Protein AF-A0A7C3AET8-F1 (afdb_monomer)

Radius of gyration: 15.87 Å; Cα contacts (8 Å, |Δi|>4): 123; chains: 1; bounding box: 42×22×46 Å

Foldseek 3Di:
DLQQQQVVLCVPPVDSDLQSQLVRVLVVQLVVCVVPPPDVVVSVVVNVLSNCLVVVPDDDPVSLVVQLVVVLVVCCVPPVPPDLVVQLVCLVPRRDDPVSSVVSCCVRVVDD

Structure (mmCIF, N/CA/C/O backbone):
data_AF-A0A7C3AET8-F1
#
_entry.id   AF-A0A7C3AET8-F1
#
loop_
_atom_site.group_PDB
_atom_site.id
_atom_site.type_symbol
_atom_site.label_atom_id
_atom_site.label_alt_id
_atom_site.label_comp_id
_atom_site.label_asym_id
_atom_site.label_entity_id
_atom_site.label_seq_id
_atom_site.pdbx_PDB_ins_code
_atom_site.Cartn_x
_atom_site.Cartn_y
_atom_site.Cartn_z
_atom_site.occupancy
_atom_site.B_iso_or_equiv
_atom_site.auth_seq_id
_atom_site.auth_comp_id
_atom_site.auth_asym_id
_atom_site.auth_atom_id
_atom_site.pdbx_PDB_model_num
ATOM 1 N N . MET A 1 1 ? -4.170 -6.587 4.308 1.00 87.25 1 MET A N 1
ATOM 2 C CA . MET A 1 1 ? -5.405 -5.896 4.750 1.00 87.25 1 MET A CA 1
ATOM 3 C C . MET A 1 1 ? -5.552 -4.525 4.099 1.00 87.25 1 MET A C 1
ATOM 5 O O . MET A 1 1 ? -6.580 -3.912 4.325 1.00 87.25 1 MET A O 1
ATOM 9 N N . HIS A 1 2 ? -4.577 -4.027 3.328 1.00 94.25 2 HIS A N 1
ATOM 10 C CA . HIS A 1 2 ? -4.637 -2.673 2.764 1.00 94.25 2 HIS A CA 1
ATOM 11 C C . HIS A 1 2 ? -5.882 -2.443 1.905 1.00 94.25 2 HIS A C 1
ATOM 13 O O . HIS A 1 2 ? -6.610 -1.499 2.175 1.00 94.25 2 HIS A O 1
ATOM 19 N N . ASP A 1 3 ? -6.249 -3.411 1.066 1.00 97.25 3 ASP A N 1
ATOM 20 C CA . ASP A 1 3 ? -7.458 -3.334 0.233 1.00 97.25 3 ASP A CA 1
ATOM 21 C C . ASP A 1 3 ? -8.771 -3.744 0.936 1.00 97.25 3 ASP A C 1
ATOM 23 O O . ASP A 1 3 ? -9.809 -3.928 0.297 1.00 97.25 3 ASP A O 1
ATOM 27 N N . ILE A 1 4 ? -8.787 -3.926 2.264 1.00 98.00 4 ILE A N 1
ATOM 28 C CA . ILE A 1 4 ? -9.986 -4.426 2.975 1.00 98.00 4 ILE A CA 1
ATOM 29 C C . ILE A 1 4 ? -11.207 -3.498 2.825 1.00 98.00 4 ILE A C 1
ATOM 31 O O . ILE A 1 4 ? -12.347 -3.929 3.005 1.00 98.00 4 ILE A O 1
ATOM 35 N N . GLY A 1 5 ? -10.971 -2.233 2.464 1.00 98.12 5 GLY A N 1
ATOM 36 C CA . GLY A 1 5 ? -12.004 -1.241 2.192 1.00 98.12 5 GLY A CA 1
ATOM 37 C C . GLY A 1 5 ? -12.799 -1.474 0.902 1.00 98.12 5 GLY A C 1
ATOM 38 O O . GLY A 1 5 ? -13.906 -0.945 0.814 1.00 98.12 5 GLY A O 1
ATOM 39 N N . ILE A 1 6 ? -12.313 -2.277 -0.062 1.00 98.25 6 ILE A N 1
ATOM 40 C CA . ILE A 1 6 ? -12.970 -2.491 -1.373 1.00 98.25 6 ILE A CA 1
ATOM 41 C C . ILE A 1 6 ? -14.450 -2.841 -1.215 1.00 98.25 6 ILE A C 1
ATOM 43 O O . ILE A 1 6 ? -15.311 -2.174 -1.782 1.00 98.25 6 ILE A O 1
ATOM 47 N N . VAL A 1 7 ? -14.761 -3.836 -0.383 1.00 98.25 7 VAL A N 1
ATOM 48 C CA . VAL A 1 7 ? -16.131 -4.356 -0.250 1.00 98.25 7 VAL A CA 1
ATOM 49 C C . VAL A 1 7 ? -17.095 -3.290 0.278 1.00 98.25 7 VAL A C 1
ATOM 51 O O . VAL A 1 7 ? -18.239 -3.200 -0.169 1.00 98.25 7 VAL A O 1
ATOM 54 N N . GLN A 1 8 ? -16.661 -2.470 1.241 1.00 98.44 8 GLN A N 1
ATOM 55 C CA . GLN A 1 8 ? -17.512 -1.395 1.762 1.00 98.44 8 GLN A CA 1
ATOM 56 C C . GLN A 1 8 ? -17.582 -0.210 0.800 1.00 98.44 8 GLN A C 1
ATOM 58 O O . GLN A 1 8 ? -18.654 0.384 0.678 1.00 98.44 8 GLN A O 1
ATOM 63 N N . ALA A 1 9 ? -16.493 0.094 0.090 1.00 98.56 9 ALA A N 1
ATOM 64 C CA . ALA A 1 9 ? -16.475 1.126 -0.934 1.00 98.56 9 ALA A CA 1
ATOM 65 C C . ALA A 1 9 ? -17.480 0.806 -2.057 1.00 98.56 9 ALA A C 1
ATOM 67 O O . ALA A 1 9 ? -18.354 1.619 -2.367 1.00 98.56 9 ALA A O 1
ATOM 68 N N . GLU A 1 10 ? -17.454 -0.422 -2.579 1.00 98.44 10 GLU A N 1
ATOM 69 C CA . GLU A 1 10 ? -18.404 -0.898 -3.587 1.00 98.44 10 GLU A CA 1
ATOM 70 C C . GLU A 1 10 ? -19.844 -0.862 -3.070 1.00 98.44 10 GLU A C 1
ATOM 72 O O . GLU A 1 10 ? -20.738 -0.353 -3.743 1.00 98.44 10 GLU A O 1
ATOM 77 N N . ARG A 1 11 ? -20.079 -1.341 -1.844 1.00 98.44 11 ARG A N 1
ATOM 78 C CA . ARG A 1 11 ? -21.418 -1.368 -1.245 1.00 98.44 11 ARG A CA 1
ATOM 79 C C . ARG A 1 11 ? -22.014 0.027 -1.043 1.00 98.44 11 ARG A C 1
ATOM 81 O O . ARG A 1 11 ? -23.215 0.200 -1.240 1.00 98.44 11 ARG A O 1
ATOM 88 N N . LYS A 1 12 ? -21.220 0.991 -0.569 1.00 98.31 12 LYS A N 1
ATOM 89 C CA . LYS A 1 12 ? -21.702 2.334 -0.201 1.00 98.31 12 LYS A CA 1
ATOM 90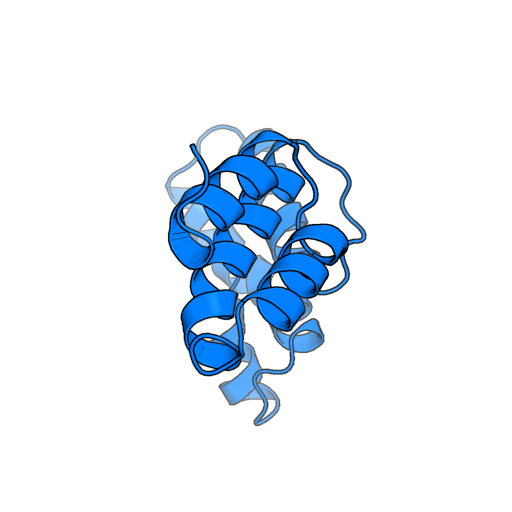 C C . LYS A 1 12 ? -21.738 3.297 -1.381 1.00 98.31 12 LYS A C 1
ATOM 92 O O . LYS A 1 12 ? -22.630 4.138 -1.437 1.00 98.31 12 LYS A O 1
ATOM 97 N N . TYR A 1 13 ? -20.780 3.180 -2.297 1.00 98.06 13 TYR A N 1
ATOM 98 C CA . TYR A 1 13 ? -20.550 4.164 -3.355 1.00 98.06 13 TYR A CA 1
ATOM 99 C C . TYR A 1 13 ? -20.663 3.581 -4.768 1.00 98.06 13 TYR A C 1
ATOM 101 O O . TYR A 1 13 ? -20.585 4.335 -5.735 1.00 98.06 13 TYR A O 1
ATOM 109 N N . GLY A 1 14 ? -20.823 2.261 -4.917 1.00 98.00 14 GLY A N 1
ATOM 110 C CA . GLY A 1 14 ? -20.831 1.598 -6.225 1.00 98.00 14 GLY A CA 1
ATOM 111 C C . GLY A 1 14 ? -19.479 1.651 -6.942 1.00 98.00 14 GLY A C 1
ATOM 112 O O . GLY A 1 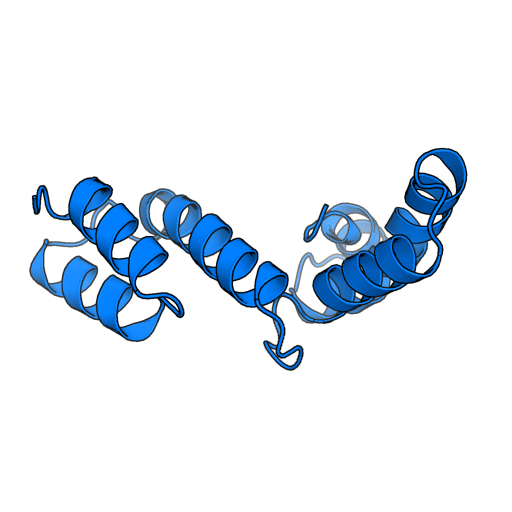14 ? -19.437 1.563 -8.165 1.00 98.00 14 GLY A O 1
ATOM 113 N N . SER A 1 15 ? -18.382 1.858 -6.206 1.00 97.62 15 SER A N 1
ATOM 114 C CA . SER A 1 15 ? -17.040 2.048 -6.759 1.00 97.62 15 SER A CA 1
ATOM 115 C C . SER A 1 15 ? -15.970 1.511 -5.814 1.00 97.62 15 SER A C 1
ATOM 117 O O . SER A 1 15 ? -16.058 1.708 -4.605 1.00 97.62 15 SER A O 1
ATOM 119 N N . ALA A 1 16 ? -14.928 0.903 -6.379 1.00 96.62 16 ALA A N 1
ATOM 120 C CA . ALA A 1 16 ? -13.730 0.466 -5.667 1.00 96.62 16 ALA A CA 1
ATOM 121 C C . ALA A 1 16 ? -12.574 1.483 -5.778 1.00 96.62 16 ALA A C 1
ATOM 123 O O . ALA A 1 16 ? -11.411 1.108 -5.696 1.00 96.62 16 ALA A O 1
ATOM 124 N N . ALA A 1 17 ? -12.849 2.770 -6.021 1.00 97.50 17 ALA A N 1
ATOM 125 C CA . ALA A 1 17 ? -11.792 3.776 -6.161 1.00 97.50 17 ALA A CA 1
ATOM 126 C C . ALA A 1 17 ? -10.906 3.864 -4.902 1.00 97.50 17 ALA A C 1
ATOM 128 O O . ALA A 1 17 ? -11.422 3.872 -3.786 1.00 97.50 17 ALA A O 1
ATOM 129 N N . GLY A 1 18 ? -9.586 4.001 -5.080 1.00 96.62 18 GLY A N 1
ATOM 130 C CA . GLY A 1 18 ? -8.606 3.925 -3.986 1.00 96.62 18 GLY A CA 1
ATOM 131 C C . GLY A 1 18 ? -8.900 4.838 -2.791 1.00 96.62 18 GLY A C 1
ATOM 132 O O . GLY A 1 18 ? -8.937 4.372 -1.659 1.00 96.62 18 GLY A O 1
ATOM 133 N N . HIS A 1 19 ? -9.244 6.108 -3.031 1.00 97.88 19 HIS A N 1
ATOM 134 C CA . HIS A 1 19 ? -9.602 7.046 -1.953 1.00 97.88 19 HIS A CA 1
ATOM 135 C C . HIS A 1 19 ? -10.833 6.609 -1.132 1.00 97.88 19 HIS A C 1
ATOM 137 O O . HIS A 1 19 ? -10.960 6.978 0.030 1.00 97.88 19 HIS A O 1
ATOM 143 N N . LEU A 1 20 ? -11.751 5.823 -1.709 1.00 98.50 20 LEU A N 1
ATOM 144 C CA . LEU A 1 20 ? -12.886 5.253 -0.977 1.00 98.50 20 LEU A CA 1
ATOM 145 C C . LEU A 1 20 ? -12.449 4.047 -0.148 1.00 98.50 20 LEU A C 1
ATOM 147 O O . LEU A 1 20 ? -12.906 3.885 0.980 1.00 98.50 20 LEU A O 1
ATOM 151 N N . GLN A 1 21 ? -11.544 3.222 -0.680 1.00 98.12 21 GLN A N 1
ATOM 152 C CA . GLN A 1 21 ? -10.956 2.117 0.076 1.00 98.12 21 GLN A CA 1
ATOM 153 C C . GLN A 1 21 ? -10.185 2.630 1.299 1.00 98.12 21 GLN A C 1
ATOM 155 O O . GLN A 1 21 ? -10.295 2.048 2.370 1.00 98.12 21 GLN A O 1
ATOM 160 N N . GLU A 1 22 ? -9.454 3.736 1.157 1.00 98.12 22 GLU A N 1
ATOM 161 C CA . GLU A 1 22 ? -8.718 4.394 2.244 1.00 98.12 22 GLU A CA 1
ATOM 162 C C . GLU A 1 22 ? -9.637 4.915 3.355 1.00 98.12 22 GLU A C 1
ATOM 164 O O . GLU A 1 22 ? -9.309 4.807 4.535 1.00 98.12 22 GLU A O 1
ATOM 169 N N . VAL A 1 23 ? -10.812 5.436 2.993 1.00 98.25 23 VAL A N 1
ATOM 170 C CA . VAL A 1 23 ? -11.829 5.886 3.956 1.00 98.25 23 VAL A CA 1
ATOM 171 C C . VAL A 1 23 ? -12.495 4.700 4.657 1.00 98.25 23 VAL A C 1
ATOM 173 O O . VAL A 1 23 ? -12.741 4.737 5.862 1.00 98.25 23 VAL A O 1
ATOM 176 N N . GLU A 1 24 ? -12.795 3.637 3.913 1.00 98.56 24 GLU A N 1
ATOM 177 C CA . GLU A 1 24 ? -13.587 2.505 4.401 1.00 98.56 24 GLU A CA 1
ATOM 178 C C . GLU A 1 24 ? -12.757 1.378 5.033 1.00 98.56 24 GLU A C 1
ATOM 180 O O . GLU A 1 24 ? -13.278 0.577 5.811 1.00 98.56 24 GLU A O 1
ATOM 185 N N . GLY A 1 25 ? -11.460 1.316 4.741 1.00 98.44 25 GLY A N 1
ATOM 186 C CA . GLY A 1 25 ? -10.540 0.297 5.232 1.00 98.44 25 GLY A CA 1
ATOM 187 C C . GLY A 1 25 ? -10.354 0.328 6.751 1.00 98.44 25 GLY A C 1
ATOM 188 O O . GLY A 1 25 ? -10.606 -0.696 7.395 1.00 98.44 25 GLY A O 1
ATOM 189 N N . PRO A 1 26 ? -9.963 1.464 7.364 1.00 98.50 26 PRO A N 1
ATOM 190 C CA . PRO A 1 26 ? -9.721 1.535 8.804 1.00 98.50 26 PRO A CA 1
ATOM 191 C C . PRO A 1 26 ? -10.943 1.162 9.666 1.00 98.50 26 PRO A C 1
ATOM 193 O O . PRO A 1 26 ? -10.771 0.366 10.593 1.00 98.50 26 PRO A O 1
ATOM 196 N N . PRO A 1 27 ? -12.182 1.611 9.360 1.00 98.31 27 PRO A N 1
ATOM 197 C CA . PRO A 1 27 ? -13.379 1.171 10.084 1.00 98.31 27 PRO A CA 1
ATOM 198 C C . PRO A 1 27 ? -13.625 -0.345 10.058 1.00 98.31 27 PRO A C 1
ATOM 200 O O . PRO A 1 27 ? -14.186 -0.888 11.010 1.00 98.31 27 PRO A O 1
ATOM 203 N N . VAL A 1 28 ? -13.219 -1.039 8.988 1.00 98.25 28 VAL A N 1
ATOM 204 C CA . VAL A 1 28 ? -13.344 -2.503 8.878 1.00 98.25 28 VAL A CA 1
ATOM 205 C C . VAL A 1 28 ? -12.178 -3.210 9.571 1.00 98.25 28 VAL A C 1
ATOM 207 O O . VAL A 1 28 ? -12.382 -4.210 10.262 1.00 98.25 28 VAL A O 1
ATOM 210 N N . ALA A 1 29 ? -10.958 -2.698 9.408 1.00 98.25 29 ALA A N 1
ATOM 211 C CA . ALA A 1 29 ? -9.747 -3.301 9.950 1.00 98.25 29 ALA A CA 1
ATOM 212 C C . ALA A 1 29 ? -9.633 -3.160 11.473 1.00 98.25 29 ALA A C 1
ATOM 214 O O . ALA A 1 29 ? -9.249 -4.124 12.134 1.00 98.25 29 ALA A O 1
ATOM 215 N N . GLY A 1 30 ? -9.988 -2.000 12.034 1.00 98.19 30 GLY A N 1
ATOM 216 C CA . GLY A 1 30 ? -9.815 -1.680 13.457 1.00 98.19 30 GLY A CA 1
ATOM 217 C C . GLY A 1 30 ? -10.401 -2.741 14.392 1.00 98.19 30 GLY A C 1
ATOM 218 O O . GLY A 1 30 ? -9.647 -3.364 15.136 1.00 98.19 30 GLY A O 1
ATOM 219 N N . PRO A 1 31 ? -11.700 -3.080 14.279 1.00 97.88 31 PRO A N 1
ATOM 220 C CA . PRO A 1 31 ? -12.320 -4.097 15.129 1.00 97.88 31 PRO A CA 1
ATOM 221 C C . PRO A 1 31 ? -11.731 -5.508 14.984 1.00 97.88 31 PRO A C 1
ATOM 223 O O . PRO A 1 31 ? -11.935 -6.348 15.862 1.00 97.88 31 PRO A O 1
ATOM 226 N N . ILE A 1 32 ? -11.069 -5.816 13.863 1.00 98.00 32 ILE A N 1
ATOM 227 C CA . ILE A 1 32 ? -10.369 -7.091 13.655 1.00 98.00 32 ILE A CA 1
ATOM 228 C C . ILE A 1 32 ? -9.016 -7.041 14.367 1.00 98.00 32 ILE A C 1
ATOM 230 O O . ILE A 1 32 ? -8.675 -7.964 15.105 1.00 98.00 32 ILE A O 1
ATOM 234 N N . LEU A 1 33 ? -8.266 -5.955 14.175 1.00 97.62 33 LEU A N 1
ATOM 235 C CA . LEU A 1 33 ? -6.958 -5.753 14.787 1.00 97.62 33 LEU A CA 1
ATOM 236 C C . LEU A 1 33 ? -7.058 -5.711 16.316 1.00 97.62 33 LEU A C 1
ATOM 238 O O . LEU A 1 33 ? -6.322 -6.443 16.970 1.00 97.62 33 LEU A O 1
ATOM 242 N N . ASP A 1 34 ? -8.036 -4.997 16.877 1.00 96.75 34 ASP A N 1
ATOM 243 C CA . ASP A 1 34 ? -8.254 -4.893 18.330 1.00 96.75 34 ASP A CA 1
ATOM 244 C C . ASP A 1 34 ? -8.500 -6.251 19.012 1.00 96.75 34 ASP A C 1
ATOM 246 O O . ASP A 1 34 ? -8.217 -6.431 20.196 1.00 96.75 34 ASP A O 1
ATOM 250 N N . LYS A 1 35 ? -9.024 -7.240 18.276 1.00 97.19 35 LYS A N 1
ATOM 251 C CA . LYS A 1 35 ? -9.271 -8.592 18.804 1.00 97.19 35 LYS A CA 1
ATOM 252 C C . LYS A 1 35 ? -8.019 -9.461 18.850 1.00 97.19 35 LYS A C 1
ATOM 254 O O . LYS A 1 35 ? -7.981 -10.425 19.616 1.00 97.19 35 LYS A O 1
ATOM 259 N N . HIS A 1 36 ? -7.031 -9.179 18.004 1.00 96.94 36 HIS A N 1
ATOM 260 C CA . HIS A 1 36 ? -5.922 -10.096 17.732 1.00 96.94 36 HIS A CA 1
ATOM 261 C C . HIS A 1 36 ? -4.542 -9.506 18.032 1.00 96.94 36 HIS A C 1
ATOM 263 O O . HIS A 1 36 ? -3.609 -10.256 18.321 1.00 96.94 36 HIS A O 1
ATOM 269 N N . VAL A 1 37 ? -4.403 -8.183 18.007 1.00 96.50 37 VAL A N 1
ATOM 270 C CA . VAL A 1 37 ? -3.150 -7.467 18.235 1.00 96.50 37 VAL A CA 1
ATOM 271 C C . VAL A 1 37 ? -3.220 -6.787 19.595 1.00 96.50 37 VAL A C 1
ATOM 273 O O . VAL A 1 37 ? -4.102 -5.982 19.861 1.00 96.50 37 VAL A O 1
ATOM 276 N N . LYS A 1 38 ? -2.283 -7.132 20.483 1.00 95.75 38 LYS A N 1
ATOM 277 C CA . LYS A 1 38 ? -2.261 -6.605 21.858 1.00 95.75 38 LYS A CA 1
ATOM 278 C C . LYS A 1 38 ? -1.618 -5.228 21.977 1.00 95.75 38 LYS A C 1
ATOM 280 O O . LYS A 1 38 ? -1.839 -4.560 22.979 1.00 95.75 38 LYS A O 1
ATOM 285 N N . ASP A 1 39 ? -0.776 -4.860 21.017 1.00 97.94 39 ASP A N 1
ATOM 286 C CA . ASP A 1 39 ? -0.041 -3.598 21.010 1.00 97.94 39 ASP A CA 1
ATOM 287 C C . ASP A 1 39 ? -0.848 -2.523 20.264 1.00 97.94 39 ASP A C 1
ATOM 289 O O . ASP A 1 39 ? -0.968 -2.607 19.038 1.00 97.94 39 ASP A O 1
ATOM 293 N N . PRO A 1 40 ? -1.378 -1.502 20.963 1.00 96.81 40 PRO A N 1
ATOM 294 C CA . PRO A 1 40 ? -2.170 -0.450 20.332 1.00 96.81 40 PRO A CA 1
ATOM 295 C C . PRO A 1 40 ? -1.373 0.382 19.323 1.00 96.81 40 PRO A C 1
ATOM 297 O O . PRO A 1 40 ? -1.943 0.884 18.358 1.00 96.81 40 PRO A O 1
ATOM 300 N N . SER A 1 41 ? -0.057 0.522 19.518 1.00 97.62 41 SER A N 1
ATOM 301 C CA . SER A 1 41 ? 0.791 1.281 18.594 1.00 97.62 41 SER A CA 1
ATOM 302 C C . SER A 1 41 ? 0.933 0.557 17.256 1.00 97.62 41 SER A C 1
ATOM 304 O O . SER A 1 41 ? 0.823 1.181 16.203 1.00 97.62 41 SER A O 1
ATOM 306 N N . ALA A 1 42 ? 1.055 -0.773 17.290 1.00 97.69 42 ALA A N 1
ATOM 307 C CA . ALA A 1 42 ? 1.053 -1.604 16.094 1.00 97.69 42 ALA A CA 1
ATOM 308 C C . ALA A 1 42 ? -0.305 -1.573 15.377 1.00 97.69 42 ALA A C 1
ATOM 310 O O . ALA A 1 42 ? -0.339 -1.516 14.149 1.00 97.69 42 ALA A O 1
ATOM 311 N N . VAL A 1 43 ? -1.421 -1.572 16.120 1.00 98.12 43 VAL A N 1
ATOM 312 C CA . VAL A 1 43 ? -2.762 -1.407 15.531 1.00 98.12 43 VAL A CA 1
ATOM 313 C C . VAL A 1 43 ? -2.854 -0.081 14.787 1.00 98.12 43 VAL A C 1
ATOM 315 O O . VAL A 1 43 ? -3.199 -0.077 13.606 1.00 98.12 43 VAL A O 1
ATOM 318 N N . GLN A 1 44 ? -2.499 1.026 15.443 1.00 98.19 44 GLN A N 1
ATOM 319 C CA . GLN A 1 44 ? -2.569 2.347 14.824 1.00 98.19 44 GLN A CA 1
ATOM 320 C C . GLN A 1 44 ? -1.669 2.439 13.587 1.00 98.19 44 GLN A C 1
ATOM 322 O O . GLN A 1 44 ? -2.125 2.906 12.549 1.00 98.19 44 GLN A O 1
ATOM 327 N N . HIS A 1 45 ? -0.446 1.905 13.656 1.00 97.94 45 HIS A N 1
ATOM 328 C CA . HIS A 1 45 ? 0.480 1.858 12.518 1.00 97.94 45 HIS A CA 1
ATOM 329 C C . HIS A 1 45 ? -0.125 1.148 11.303 1.00 97.94 45 HIS A C 1
ATOM 331 O O . HIS A 1 45 ? -0.042 1.629 10.175 1.00 97.94 45 HIS A O 1
ATOM 337 N N . VAL A 1 46 ? -0.785 0.007 11.523 1.00 98.06 46 VAL A N 1
ATOM 338 C CA . VAL A 1 46 ? -1.459 -0.731 10.447 1.00 98.06 46 VAL A CA 1
ATOM 339 C C . VAL A 1 46 ? -2.657 0.048 9.905 1.00 98.06 46 VAL A C 1
ATOM 341 O O . VAL A 1 46 ? -2.856 0.073 8.691 1.00 98.06 46 VAL A O 1
ATOM 344 N N . LEU A 1 47 ? -3.447 0.694 10.765 1.00 98.25 47 LEU A N 1
ATOM 345 C CA . LEU A 1 47 ? -4.576 1.519 10.330 1.00 98.25 47 LEU A CA 1
ATOM 346 C C . LEU A 1 47 ? -4.120 2.719 9.494 1.00 98.25 47 LEU A C 1
ATOM 348 O O . LEU A 1 47 ? -4.743 2.998 8.472 1.00 98.25 47 LEU A O 1
ATOM 352 N N . ASP A 1 48 ? -3.016 3.366 9.867 1.00 98.12 48 ASP A N 1
ATOM 353 C CA . ASP A 1 48 ? -2.434 4.468 9.097 1.00 98.12 48 ASP A CA 1
ATOM 354 C C . ASP A 1 48 ? -1.946 3.987 7.727 1.00 98.12 48 ASP A C 1
ATOM 356 O O . ASP A 1 48 ? -2.212 4.634 6.717 1.00 98.12 48 ASP A O 1
ATOM 360 N N . ILE A 1 49 ? -1.310 2.815 7.649 1.00 98.31 49 ILE A N 1
ATOM 361 C CA . ILE A 1 49 ? -0.936 2.209 6.364 1.00 98.31 49 ILE A CA 1
ATOM 362 C C . ILE A 1 49 ? -2.177 1.970 5.488 1.00 98.31 49 ILE A C 1
ATOM 364 O O . ILE A 1 49 ? -2.176 2.325 4.309 1.00 98.31 49 ILE A O 1
ATOM 368 N N . ILE A 1 50 ? -3.250 1.406 6.052 1.00 98.19 50 ILE A N 1
ATOM 369 C CA . ILE A 1 50 ? -4.506 1.149 5.327 1.00 98.19 50 ILE A CA 1
ATOM 370 C C . ILE A 1 50 ? -5.157 2.465 4.866 1.00 98.19 50 ILE A C 1
ATOM 372 O O . ILE A 1 50 ? -5.665 2.530 3.753 1.00 98.19 50 ILE A O 1
ATOM 376 N N . ALA A 1 51 ? -5.116 3.528 5.667 1.00 97.88 51 ALA A N 1
ATOM 377 C CA . ALA A 1 51 ? -5.727 4.815 5.330 1.00 97.88 51 ALA A CA 1
ATOM 378 C C . ALA A 1 51 ? -4.984 5.608 4.233 1.00 97.88 51 ALA A C 1
ATOM 380 O O . ALA A 1 51 ? -5.513 6.606 3.746 1.00 97.88 51 ALA A O 1
ATOM 381 N N . HIS A 1 52 ? -3.766 5.206 3.855 1.00 97.25 52 HIS A N 1
ATOM 382 C CA . HIS A 1 52 ? -2.905 6.008 2.973 1.00 97.25 52 HIS A CA 1
ATOM 383 C C . HIS A 1 52 ? -2.245 5.223 1.827 1.00 97.25 52 HIS A C 1
ATOM 385 O O . HIS A 1 52 ? -1.362 5.751 1.146 1.00 97.25 52 HIS A O 1
ATOM 391 N N . HIS A 1 53 ? -2.617 3.958 1.609 1.00 95.75 53 HIS A N 1
ATOM 392 C CA . HIS A 1 53 ? -1.935 3.081 0.647 1.00 95.75 53 HIS A CA 1
ATOM 393 C C . HIS A 1 53 ? -2.056 3.502 -0.828 1.00 95.75 53 HIS A C 1
ATOM 395 O O . HIS A 1 53 ? -1.144 3.200 -1.597 1.00 95.75 53 HIS A O 1
ATOM 401 N N . HIS A 1 54 ? -3.089 4.254 -1.220 1.00 94.44 54 HIS A N 1
ATOM 402 C CA . HIS A 1 54 ? -3.235 4.816 -2.572 1.00 94.44 54 HIS A CA 1
ATOM 403 C C . HIS A 1 54 ? -2.663 6.235 -2.686 1.00 94.44 54 HIS A C 1
ATOM 405 O O . HIS A 1 54 ? -2.018 6.561 -3.683 1.00 94.44 54 HIS A O 1
ATOM 411 N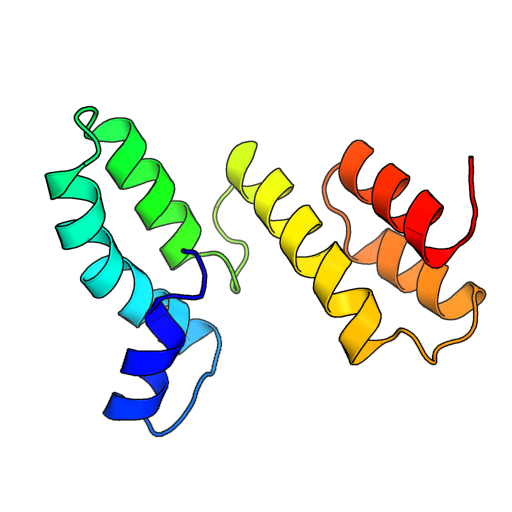 N . ASN A 1 55 ? -2.883 7.092 -1.686 1.00 92.06 55 ASN A N 1
ATOM 412 C CA . ASN A 1 55 ? -2.455 8.492 -1.703 1.00 92.06 55 ASN A CA 1
ATOM 413 C C . ASN A 1 55 ? -0.955 8.669 -1.422 1.00 92.06 55 ASN A C 1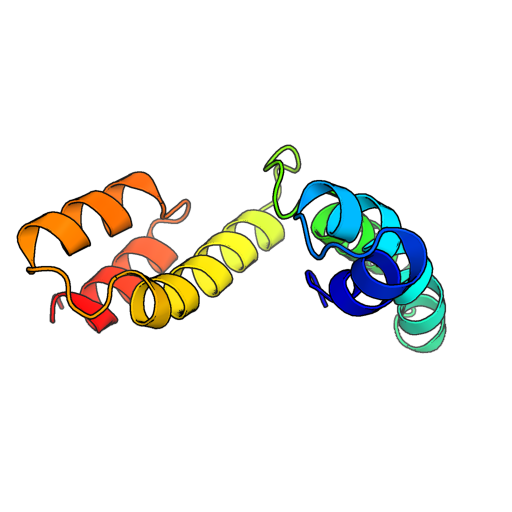
ATOM 415 O O . ASN A 1 55 ? -0.362 9.659 -1.853 1.00 92.06 55 ASN A O 1
ATOM 419 N N . GLY A 1 56 ? -0.314 7.694 -0.771 1.00 88.88 56 GLY A N 1
ATOM 420 C CA . GLY A 1 56 ? 1.129 7.706 -0.560 1.00 88.88 56 GLY A CA 1
ATOM 421 C C . GLY A 1 56 ? 1.610 8.688 0.510 1.00 88.88 56 GLY A C 1
ATOM 422 O O . GLY A 1 56 ? 2.809 8.948 0.557 1.00 88.88 56 GLY A O 1
ATOM 423 N N . CYS A 1 57 ? 0.723 9.249 1.337 1.00 90.94 57 CYS A N 1
ATOM 424 C CA . CYS A 1 57 ? 1.062 10.305 2.299 1.00 90.94 57 CYS A CA 1
ATOM 425 C C . CYS A 1 57 ? 1.641 9.799 3.632 1.00 90.94 57 CYS A C 1
ATOM 427 O O . CYS A 1 57 ? 1.953 10.616 4.497 1.00 90.94 57 CYS A O 1
ATOM 429 N N . TYR A 1 58 ? 1.793 8.486 3.811 1.00 94.19 58 TYR A N 1
ATOM 430 C CA . TYR A 1 58 ? 2.388 7.901 5.011 1.00 94.19 58 TYR A CA 1
ATOM 431 C C . TYR A 1 58 ? 3.847 7.515 4.758 1.00 94.19 58 TYR A C 1
ATOM 433 O O . TYR A 1 58 ? 4.132 6.770 3.830 1.00 94.19 58 TYR A O 1
ATOM 441 N N . ASP A 1 59 ? 4.777 8.018 5.566 1.00 95.12 59 ASP A N 1
ATOM 442 C CA . ASP A 1 59 ? 6.209 7.732 5.414 1.00 95.12 59 ASP A CA 1
ATOM 443 C C . ASP A 1 59 ? 6.675 6.796 6.531 1.00 95.12 59 ASP A C 1
ATOM 445 O O . ASP A 1 59 ? 6.968 7.212 7.653 1.00 95.12 59 ASP A O 1
ATOM 449 N N . SER A 1 60 ? 6.695 5.498 6.229 1.00 97.19 60 SER A N 1
ATOM 450 C CA . SER A 1 60 ? 7.260 4.483 7.111 1.00 97.19 60 SER A CA 1
ATOM 451 C C . SER A 1 60 ? 7.937 3.373 6.317 1.00 97.19 60 SER A C 1
ATOM 453 O O . SER A 1 60 ? 7.642 3.126 5.144 1.00 97.19 60 SER A O 1
ATOM 455 N N . LYS A 1 61 ? 8.854 2.657 6.972 1.00 97.50 61 LYS A N 1
ATOM 456 C CA . LYS A 1 61 ? 9.555 1.531 6.352 1.00 97.50 61 LYS A CA 1
ATOM 457 C C . LYS A 1 61 ? 8.572 0.442 5.918 1.00 97.50 61 LYS A C 1
ATOM 459 O O . LYS A 1 61 ? 8.673 -0.062 4.803 1.00 97.50 61 LYS A O 1
ATOM 464 N N . GLU A 1 62 ? 7.633 0.081 6.787 1.00 97.62 62 GLU A N 1
ATOM 465 C CA . GLU A 1 62 ? 6.630 -0.952 6.525 1.00 97.62 62 GLU A CA 1
ATOM 466 C C . GLU A 1 62 ? 5.702 -0.539 5.382 1.00 97.62 62 GLU A C 1
ATOM 468 O O . GLU A 1 62 ? 5.361 -1.372 4.544 1.00 97.62 62 GLU A O 1
ATOM 473 N N . PHE A 1 63 ? 5.355 0.748 5.300 1.00 97.56 63 PHE A N 1
ATOM 474 C CA . PHE A 1 63 ? 4.567 1.292 4.200 1.00 97.56 63 PHE A CA 1
ATOM 475 C C . PHE A 1 63 ? 5.286 1.180 2.857 1.00 97.56 63 PHE A C 1
ATOM 477 O O . PHE A 1 63 ? 4.708 0.695 1.887 1.00 97.56 63 PHE A O 1
ATOM 484 N N . HIS A 1 64 ? 6.560 1.570 2.795 1.00 97.19 64 HIS A N 1
ATOM 485 C CA . HIS A 1 64 ? 7.352 1.454 1.570 1.00 97.19 64 HIS A CA 1
ATOM 486 C C . HIS A 1 64 ? 7.510 0.000 1.118 1.00 97.19 64 HIS A C 1
ATOM 488 O O . HIS A 1 64 ? 7.381 -0.289 -0.069 1.00 97.19 64 HIS A O 1
ATOM 494 N N . ILE A 1 65 ? 7.72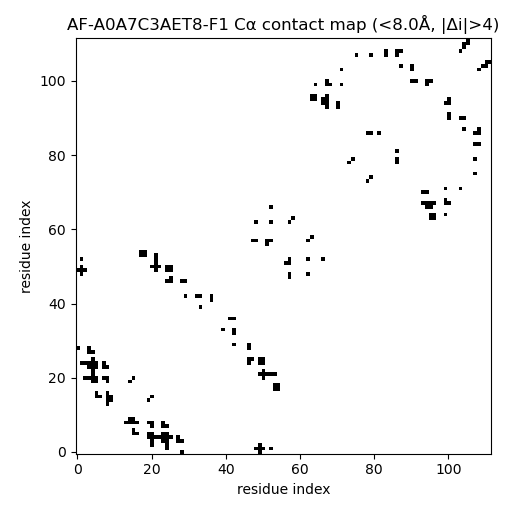3 -0.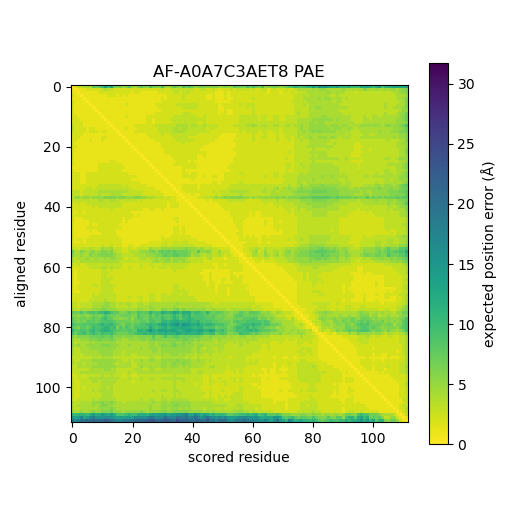921 2.063 1.00 97.69 65 ILE A N 1
ATOM 495 C CA . ILE A 1 65 ? 7.783 -2.358 1.768 1.00 97.69 65 ILE A CA 1
ATOM 496 C C . ILE A 1 65 ? 6.441 -2.856 1.222 1.00 97.69 65 ILE A C 1
ATOM 498 O O . ILE A 1 65 ? 6.422 -3.580 0.228 1.00 97.69 65 ILE A O 1
ATOM 502 N N . LEU A 1 66 ? 5.325 -2.471 1.847 1.00 97.12 66 LEU A N 1
ATOM 503 C CA . LEU A 1 66 ? 3.996 -2.868 1.390 1.00 97.12 66 LEU A CA 1
ATOM 504 C C . LEU A 1 66 ? 3.710 -2.345 -0.023 1.00 97.12 66 LEU A C 1
ATOM 506 O O . LEU A 1 66 ? 3.236 -3.109 -0.858 1.00 97.12 66 LEU A O 1
ATOM 510 N N . ARG A 1 67 ? 4.031 -1.076 -0.304 1.00 95.94 67 ARG A N 1
ATOM 511 C CA . ARG A 1 67 ? 3.841 -0.473 -1.632 1.00 95.94 67 ARG A CA 1
ATOM 512 C C . ARG A 1 67 ? 4.628 -1.190 -2.717 1.00 95.94 67 ARG A C 1
ATOM 514 O O . ARG A 1 67 ? 4.087 -1.438 -3.790 1.00 95.94 67 ARG A O 1
ATOM 521 N N . ASP A 1 68 ? 5.880 -1.541 -2.437 1.00 96.81 68 ASP A N 1
ATOM 522 C CA . ASP A 1 68 ? 6.683 -2.320 -3.378 1.00 96.81 68 ASP A CA 1
ATOM 523 C C . ASP A 1 68 ? 6.074 -3.704 -3.608 1.00 96.81 68 ASP A C 1
ATOM 525 O O . ASP A 1 68 ? 5.964 -4.138 -4.751 1.00 96.81 68 ASP A O 1
ATOM 529 N N . ALA A 1 69 ? 5.643 -4.389 -2.545 1.00 96.06 69 ALA A N 1
ATOM 530 C CA . ALA A 1 69 ? 5.042 -5.717 -2.652 1.00 96.06 69 ALA A CA 1
ATOM 531 C C . ALA A 1 69 ? 3.743 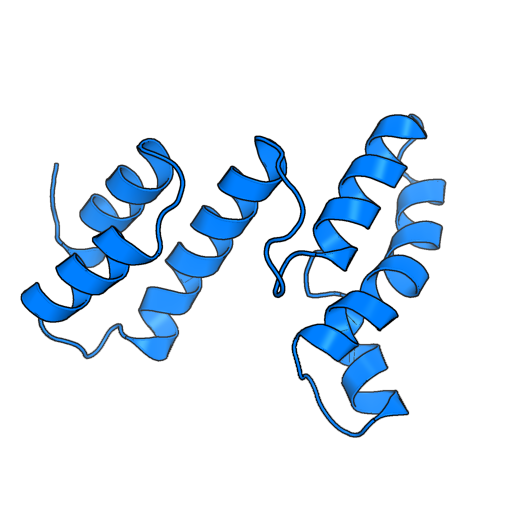-5.712 -3.479 1.00 96.06 69 ALA A C 1
ATOM 533 O O . ALA A 1 69 ? 3.567 -6.582 -4.333 1.00 96.06 69 ALA A O 1
ATOM 534 N N . ASP A 1 70 ? 2.874 -4.726 -3.253 1.00 95.38 70 ASP A N 1
ATOM 535 C CA . ASP A 1 70 ? 1.625 -4.534 -3.996 1.00 95.38 70 ASP A CA 1
ATOM 536 C C . ASP A 1 70 ? 1.895 -4.232 -5.479 1.00 95.38 70 ASP A C 1
ATOM 538 O O . ASP A 1 70 ? 1.419 -4.921 -6.381 1.00 95.38 70 ASP A O 1
ATOM 542 N N . MET A 1 71 ? 2.787 -3.279 -5.752 1.00 94.81 71 MET A N 1
ATOM 543 C CA . MET A 1 71 ? 3.165 -2.935 -7.119 1.00 94.81 71 MET A CA 1
ATOM 544 C C . MET A 1 71 ? 3.830 -4.109 -7.853 1.00 94.81 71 MET A C 1
ATOM 546 O O . MET A 1 71 ? 3.576 -4.312 -9.040 1.00 94.81 71 MET A O 1
ATOM 550 N N . ILE A 1 72 ? 4.659 -4.914 -7.178 1.00 95.00 72 ILE A N 1
ATOM 551 C CA . ILE A 1 72 ? 5.285 -6.091 -7.793 1.00 95.00 72 ILE A CA 1
ATOM 552 C C . ILE A 1 72 ? 4.223 -7.038 -8.342 1.00 95.00 72 ILE A C 1
ATOM 554 O O . ILE A 1 72 ? 4.403 -7.515 -9.459 1.00 95.00 72 ILE A O 1
ATOM 558 N N . VAL A 1 73 ? 3.139 -7.329 -7.620 1.00 93.12 73 VAL A N 1
ATOM 559 C CA . VAL A 1 73 ? 2.094 -8.229 -8.140 1.00 93.12 73 VAL A CA 1
ATOM 560 C C . VAL A 1 73 ? 1.260 -7.555 -9.233 1.00 93.12 73 VAL A C 1
ATOM 562 O O . VAL A 1 73 ? 1.033 -8.173 -10.274 1.00 93.12 73 VAL A O 1
ATOM 565 N N . ASN A 1 74 ? 0.947 -6.266 -9.079 1.00 92.00 74 ASN A N 1
ATOM 566 C CA . ASN A 1 74 ? 0.124 -5.513 -10.032 1.00 92.00 74 ASN A CA 1
ATOM 567 C C . ASN A 1 74 ? 0.823 -5.293 -11.385 1.00 92.00 74 ASN A C 1
ATOM 569 O O . ASN A 1 74 ? 0.178 -5.323 -12.432 1.00 92.00 74 ASN A O 1
ATOM 573 N N . ILE A 1 75 ? 2.159 -5.176 -11.410 1.00 90.56 75 ILE A N 1
ATOM 574 C CA . ILE A 1 75 ? 2.932 -5.100 -12.664 1.00 90.56 75 ILE A CA 1
ATOM 575 C C . ILE A 1 75 ? 2.672 -6.320 -13.561 1.00 90.56 75 ILE A C 1
ATOM 577 O O . ILE A 1 75 ? 2.591 -6.161 -14.781 1.00 90.56 75 ILE A O 1
ATOM 581 N N . ALA A 1 76 ? 2.543 -7.528 -12.999 1.00 79.19 76 ALA A N 1
ATOM 582 C CA . ALA A 1 76 ? 2.271 -8.719 -13.807 1.00 79.19 76 ALA A CA 1
ATOM 583 C C . ALA A 1 76 ? 0.898 -8.644 -14.480 1.00 79.19 76 ALA A C 1
ATOM 585 O O . ALA A 1 76 ? 0.780 -8.978 -15.660 1.00 79.19 76 ALA A O 1
ATOM 586 N N . GLU A 1 77 ? -0.114 -8.209 -13.733 1.00 82.25 77 GLU A N 1
ATOM 587 C CA . GLU A 1 77 ? -1.505 -8.183 -14.183 1.00 82.25 77 GLU A CA 1
ATOM 588 C C . GLU A 1 77 ? -1.750 -7.062 -15.195 1.00 82.25 77 GLU A C 1
ATOM 590 O O . GLU A 1 77 ? -2.327 -7.296 -16.256 1.00 82.25 77 GLU A O 1
ATOM 595 N N . GLU A 1 78 ? -1.252 -5.859 -14.912 1.00 85.31 78 GLU A N 1
ATOM 596 C CA . GLU A 1 78 ? -1.516 -4.680 -15.738 1.00 85.31 78 GLU A CA 1
ATOM 597 C C . GLU A 1 78 ? -0.538 -4.534 -16.906 1.00 85.31 78 GLU A C 1
ATOM 599 O O . GLU A 1 78 ? -0.878 -3.983 -17.954 1.00 85.31 78 GLU A O 1
ATOM 604 N N . MET A 1 79 ? 0.706 -4.987 -16.726 1.00 84.56 79 MET A N 1
ATOM 605 C CA . MET A 1 79 ? 1.818 -4.632 -17.609 1.00 84.56 79 MET A CA 1
ATOM 606 C C . MET A 1 79 ? 2.626 -5.838 -18.086 1.00 84.56 79 MET A C 1
ATO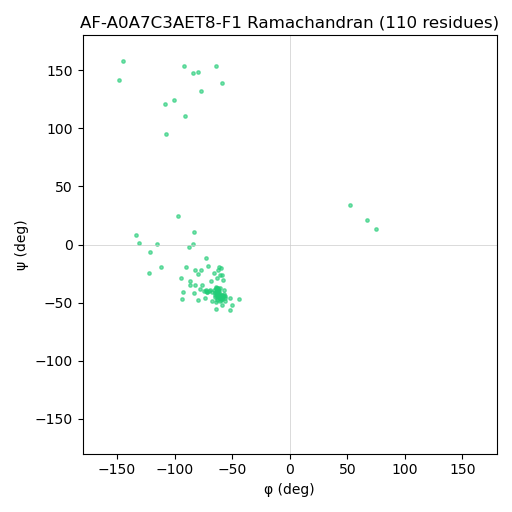M 608 O O . MET A 1 79 ? 3.557 -5.648 -18.868 1.00 84.56 79 MET A O 1
ATOM 612 N N . GLY A 1 80 ? 2.269 -7.071 -17.710 1.00 76.00 80 GLY A N 1
ATOM 613 C CA . GLY A 1 80 ? 3.018 -8.283 -18.068 1.00 76.00 80 GLY A CA 1
ATOM 614 C C . GLY A 1 80 ? 3.148 -8.538 -19.576 1.00 76.00 80 GLY A C 1
ATOM 615 O O . GLY A 1 80 ? 4.061 -9.231 -20.014 1.00 76.00 80 GLY A O 1
ATOM 616 N N . HIS A 1 81 ? 2.280 -7.933 -20.390 1.00 82.19 81 HIS A N 1
ATOM 617 C CA . HIS A 1 81 ? 2.341 -7.988 -21.854 1.00 82.19 81 HIS A CA 1
ATOM 618 C C . HIS A 1 81 ? 3.228 -6.891 -22.481 1.00 82.19 81 HIS A C 1
ATOM 620 O O . HIS A 1 81 ? 3.335 -6.792 -23.706 1.00 82.19 81 HIS A O 1
ATOM 626 N N . CYS A 1 82 ? 3.807 -5.996 -21.678 1.00 85.38 82 CYS A N 1
ATOM 627 C CA . CYS A 1 82 ? 4.671 -4.928 -22.163 1.00 85.38 82 CYS A CA 1
ATOM 628 C C . CYS A 1 82 ? 6.086 -5.447 -22.454 1.00 85.38 82 CYS A C 1
ATOM 630 O O . CYS A 1 82 ? 6.602 -6.331 -21.779 1.00 85.38 82 CYS A O 1
ATOM 632 N N . GLY A 1 83 ? 6.755 -4.852 -23.446 1.00 88.62 83 GLY A N 1
ATOM 633 C CA . GLY A 1 83 ? 8.156 -5.166 -23.732 1.00 88.62 83 GLY A CA 1
ATOM 634 C C . GLY A 1 83 ? 9.097 -4.779 -22.582 1.00 88.62 83 GLY A C 1
ATOM 635 O O . GLY A 1 83 ? 8.826 -3.831 -21.837 1.00 88.62 83 GLY A O 1
ATOM 636 N N . ARG A 1 84 ? 10.239 -5.477 -22.493 1.00 90.38 84 ARG A N 1
ATOM 637 C CA . ARG A 1 84 ? 11.262 -5.337 -21.436 1.00 90.38 84 ARG A CA 1
ATOM 638 C C . ARG A 1 84 ? 11.600 -3.884 -21.091 1.00 90.38 84 ARG A C 1
ATOM 640 O O . ARG A 1 84 ? 11.642 -3.520 -19.926 1.00 90.38 84 ARG A O 1
ATOM 647 N N . GLU A 1 85 ? 11.825 -3.047 -22.098 1.00 91.56 85 GLU A N 1
ATOM 648 C CA . GLU A 1 85 ? 12.221 -1.646 -21.911 1.00 91.56 85 GLU A CA 1
ATOM 649 C C . GLU A 1 85 ? 11.147 -0.824 -21.175 1.00 91.56 85 GLU A C 1
ATOM 651 O O . GLU A 1 85 ? 11.447 -0.013 -20.298 1.00 91.56 85 GLU A O 1
ATOM 656 N N . LYS A 1 86 ? 9.870 -1.057 -21.505 1.00 92.25 86 LYS A N 1
ATOM 657 C CA . LYS A 1 86 ? 8.747 -0.386 -20.845 1.00 92.25 86 LYS A CA 1
ATOM 658 C C . LYS A 1 86 ? 8.591 -0.886 -19.410 1.00 92.25 86 LYS A C 1
ATOM 660 O O . LYS A 1 86 ? 8.367 -0.062 -18.530 1.00 92.25 86 LYS A O 1
ATOM 665 N N . LEU A 1 87 ? 8.757 -2.190 -19.181 1.00 92.44 87 LEU A N 1
ATOM 666 C CA . LEU A 1 87 ? 8.761 -2.772 -17.836 1.00 92.44 87 LEU A CA 1
ATOM 667 C C . LEU A 1 87 ? 9.887 -2.196 -16.970 1.00 92.44 87 LEU A C 1
ATOM 669 O O . LEU A 1 87 ? 9.618 -1.784 -15.848 1.00 92.44 87 LEU A O 1
ATOM 673 N N . GLY A 1 88 ? 11.105 -2.070 -17.509 1.00 93.44 88 GLY A N 1
ATOM 674 C CA . GLY A 1 88 ? 12.235 -1.455 -16.806 1.00 93.44 88 GLY A CA 1
ATOM 675 C C . GLY A 1 88 ? 11.926 -0.038 -16.326 1.00 93.44 88 GLY A C 1
ATOM 676 O O . GLY A 1 88 ? 12.046 0.250 -15.141 1.00 93.44 88 GLY A O 1
ATOM 677 N N . ARG A 1 89 ? 11.387 0.820 -17.204 1.00 93.94 89 ARG A N 1
ATOM 678 C CA . ARG A 1 89 ? 10.963 2.177 -16.812 1.00 93.94 89 ARG A CA 1
ATOM 679 C C . ARG A 1 89 ? 9.879 2.196 -15.734 1.00 93.94 89 ARG A C 1
ATOM 681 O O . ARG A 1 89 ? 9.870 3.097 -14.898 1.00 93.94 89 ARG A O 1
ATOM 688 N N . VAL A 1 90 ? 8.933 1.257 -15.785 1.00 93.44 90 VAL A N 1
ATOM 689 C CA . VAL A 1 90 ? 7.865 1.157 -14.780 1.00 93.44 90 VAL A CA 1
ATOM 690 C C . VAL A 1 90 ? 8.454 0.760 -13.434 1.00 93.44 90 VAL A C 1
ATOM 692 O O . VAL A 1 90 ? 8.185 1.444 -12.449 1.00 93.44 90 VAL A O 1
ATOM 695 N N . ILE A 1 91 ? 9.291 -0.278 -13.394 1.00 94.56 91 ILE A N 1
ATOM 696 C CA . ILE A 1 91 ? 10.003 -0.718 -12.187 1.00 94.56 91 ILE A CA 1
ATOM 697 C C . ILE A 1 91 ? 10.817 0.443 -11.614 1.00 94.56 91 ILE A C 1
ATOM 699 O O . ILE A 1 91 ? 10.709 0.745 -10.426 1.00 94.56 91 ILE A O 1
ATOM 703 N N . ASP A 1 92 ? 11.543 1.166 -12.467 1.00 94.62 92 ASP A N 1
ATOM 704 C CA . ASP A 1 92 ? 12.387 2.263 -12.013 1.00 94.62 92 ASP A CA 1
ATOM 705 C C . ASP A 1 92 ? 11.606 3.416 -11.380 1.00 94.62 92 ASP A C 1
ATOM 707 O O . ASP A 1 92 ? 12.053 4.026 -10.406 1.00 94.62 92 ASP A O 1
ATOM 711 N N . LYS A 1 93 ? 10.422 3.704 -11.917 1.00 94.12 93 LYS A N 1
ATOM 712 C CA . LYS A 1 93 ? 9.570 4.792 -11.441 1.00 94.12 93 LYS A CA 1
ATOM 713 C C . LYS A 1 93 ? 8.736 4.413 -10.214 1.00 94.12 93 LYS A C 1
ATOM 715 O O . LYS A 1 93 ? 8.432 5.286 -9.407 1.00 94.12 93 LYS A O 1
ATOM 720 N N . SER A 1 94 ? 8.291 3.162 -10.129 1.00 92.44 94 SER A N 1
ATOM 721 C CA . SER A 1 94 ? 7.259 2.734 -9.174 1.00 92.44 94 SER A CA 1
ATOM 722 C C . SER A 1 94 ? 7.814 2.158 -7.875 1.00 92.44 94 SER A C 1
ATOM 724 O O . SER A 1 94 ? 7.162 2.286 -6.842 1.00 92.44 94 SER A O 1
ATOM 726 N N . MET A 1 95 ? 9.004 1.556 -7.916 1.00 95.88 95 MET A N 1
ATOM 727 C CA . MET A 1 95 ? 9.630 0.955 -6.741 1.00 95.88 95 M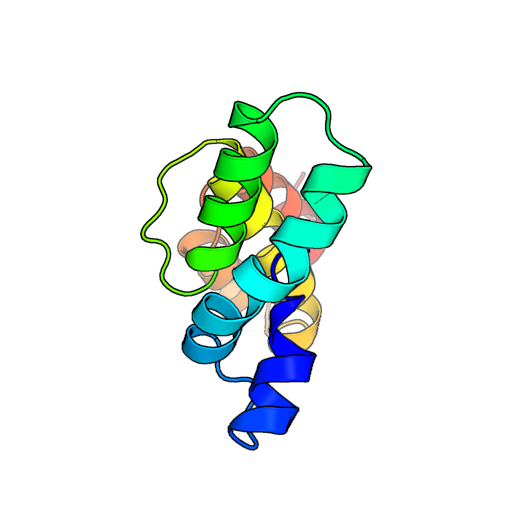ET A CA 1
ATOM 728 C C . MET A 1 95 ? 10.227 2.029 -5.834 1.00 95.88 95 MET A C 1
ATOM 730 O O . MET A 1 95 ? 10.971 2.906 -6.286 1.00 95.88 95 MET A O 1
ATOM 734 N N . VAL A 1 96 ? 9.940 1.921 -4.544 1.00 96.06 96 VAL A N 1
ATOM 735 C CA . VAL A 1 96 ? 10.373 2.838 -3.493 1.00 96.06 96 VAL A CA 1
ATOM 736 C C . VAL A 1 96 ? 11.669 2.349 -2.855 1.00 96.06 96 VAL A C 1
ATOM 738 O O . VAL A 1 96 ? 12.620 3.118 -2.714 1.00 96.06 96 VAL A O 1
ATOM 741 N N . THR A 1 97 ? 11.753 1.067 -2.499 1.00 97.44 97 THR A N 1
ATOM 742 C CA . THR A 1 97 ? 12.939 0.498 -1.851 1.00 97.44 97 THR A CA 1
ATOM 743 C C . THR A 1 97 ? 13.919 -0.087 -2.870 1.00 97.44 97 THR A C 1
ATOM 745 O O . THR A 1 97 ? 13.556 -0.512 -3.970 1.00 97.44 97 THR A O 1
ATOM 748 N N . ALA A 1 98 ? 15.202 -0.132 -2.497 1.00 97.12 98 ALA A N 1
ATOM 749 C CA . ALA A 1 98 ? 16.227 -0.781 -3.315 1.00 97.12 98 ALA A CA 1
ATOM 750 C C . ALA A 1 98 ? 15.953 -2.285 -3.487 1.00 97.12 98 ALA A C 1
ATOM 752 O O . ALA A 1 98 ? 16.147 -2.827 -4.573 1.00 97.12 98 ALA A O 1
ATOM 753 N N . GLU A 1 99 ? 15.461 -2.943 -2.435 1.00 97.25 99 GLU A N 1
ATOM 754 C CA . GLU A 1 99 ? 15.178 -4.378 -2.459 1.00 97.25 99 GLU A CA 1
ATOM 755 C C . GLU A 1 99 ? 13.920 -4.703 -3.270 1.00 97.25 99 GLU A C 1
ATOM 757 O O . GLU A 1 99 ? 13.941 -5.636 -4.068 1.00 97.25 99 GLU A O 1
ATOM 762 N N . GLY A 1 100 ? 12.859 -3.897 -3.160 1.00 96.94 100 GLY A N 1
ATOM 763 C CA . GLY A 1 100 ? 11.677 -4.019 -4.016 1.00 96.94 100 GLY A CA 1
ATOM 764 C C . GLY A 1 100 ? 12.036 -3.887 -5.495 1.00 96.94 100 GLY A C 1
ATOM 765 O O . GLY A 1 100 ? 11.659 -4.734 -6.305 1.00 96.94 100 GLY A O 1
ATOM 766 N N . ARG A 1 101 ? 12.881 -2.906 -5.838 1.00 96.75 101 ARG A N 1
ATOM 767 C CA . ARG A 1 101 ? 13.415 -2.739 -7.199 1.00 96.75 101 ARG A CA 1
ATOM 768 C C . ARG A 1 101 ? 14.192 -3.956 -7.682 1.00 96.75 101 ARG A C 1
ATOM 770 O O . ARG A 1 101 ? 13.947 -4.423 -8.793 1.00 96.75 101 ARG A O 1
ATOM 777 N N . ARG A 1 102 ? 15.087 -4.488 -6.848 1.00 96.94 102 ARG A N 1
ATOM 778 C CA . ARG A 1 102 ? 15.865 -5.693 -7.159 1.00 96.94 102 ARG A CA 1
ATOM 779 C C . ARG A 1 102 ? 14.950 -6.894 -7.412 1.00 96.94 102 ARG A C 1
ATOM 781 O O . ARG A 1 102 ? 15.103 -7.573 -8.422 1.00 96.94 102 ARG A O 1
ATOM 788 N N . LEU A 1 103 ? 13.968 -7.129 -6.540 1.00 96.62 103 LEU A N 1
ATOM 789 C CA . LEU A 1 103 ? 13.012 -8.232 -6.671 1.00 96.62 103 LEU A CA 1
ATOM 790 C C . LEU A 1 103 ? 12.135 -8.093 -7.923 1.00 96.62 103 LEU A C 1
ATOM 792 O O . LEU A 1 103 ? 11.905 -9.078 -8.626 1.00 96.62 103 LEU A O 1
ATOM 796 N N . ALA A 1 104 ? 11.676 -6.881 -8.240 1.00 95.50 104 ALA A N 1
ATOM 797 C CA . ALA A 1 104 ? 10.902 -6.614 -9.447 1.00 95.50 104 ALA A CA 1
ATOM 798 C C . ALA A 1 104 ? 11.727 -6.856 -10.724 1.00 95.50 104 ALA A C 1
ATOM 800 O O . ALA A 1 104 ? 11.249 -7.511 -11.653 1.00 95.50 104 ALA A O 1
ATOM 801 N N . ALA A 1 105 ? 12.976 -6.381 -10.761 1.00 94.56 105 ALA A N 1
ATOM 802 C CA . ALA A 1 105 ? 13.892 -6.601 -11.879 1.00 94.56 105 ALA A CA 1
ATOM 803 C C . ALA A 1 105 ? 14.224 -8.091 -12.058 1.00 94.56 105 ALA A C 1
ATOM 805 O O . ALA A 1 105 ? 14.157 -8.615 -13.172 1.00 94.56 105 ALA A O 1
ATOM 806 N N . GLN A 1 106 ? 14.476 -8.808 -10.961 1.00 94.81 106 GLN A N 1
ATOM 807 C CA . GLN A 1 106 ? 14.682 -10.254 -10.991 1.00 94.81 106 GLN A CA 1
ATOM 808 C C . GLN A 1 106 ? 13.465 -10.985 -11.568 1.00 94.81 106 GLN A C 1
ATOM 810 O O . GLN A 1 106 ? 13.605 -11.861 -12.420 1.00 94.81 106 GLN A O 1
ATOM 815 N N . ARG A 1 107 ? 12.260 -10.598 -11.137 1.00 92.88 107 ARG A N 1
ATOM 816 C CA . ARG A 1 107 ? 11.010 -11.259 -11.523 1.00 92.88 107 ARG A CA 1
ATOM 817 C C . ARG A 1 107 ? 10.591 -10.991 -12.968 1.00 92.88 107 ARG A C 1
ATOM 819 O O . ARG A 1 107 ? 10.091 -11.903 -13.620 1.00 92.88 107 ARG A O 1
ATOM 826 N N . TYR A 1 108 ? 10.751 -9.761 -13.454 1.00 92.81 108 TYR A N 1
ATOM 827 C CA . TYR A 1 108 ? 10.179 -9.332 -14.740 1.00 92.81 108 TYR A CA 1
ATOM 828 C C . TYR A 1 108 ? 11.215 -9.059 -15.829 1.00 92.81 108 TYR A C 1
ATOM 830 O O . TYR A 1 108 ? 10.875 -9.055 -17.012 1.00 92.81 108 TYR A O 1
ATOM 838 N N . LEU A 1 109 ? 12.477 -8.843 -15.456 1.00 91.19 109 LEU A N 1
ATOM 839 C CA . LEU A 1 109 ? 13.571 -8.550 -16.380 1.00 91.19 109 LEU A CA 1
ATOM 840 C C . LEU A 1 109 ? 14.645 -9.650 -16.379 1.00 91.19 109 LEU A C 1
ATOM 842 O O . LEU A 1 109 ? 15.606 -9.541 -17.136 1.00 91.19 109 LEU A O 1
ATOM 846 N N . ASN A 1 110 ? 14.511 -10.727 -15.599 1.00 85.94 110 ASN A N 1
ATOM 847 C CA . ASN A 1 110 ? 15.541 -11.771 -15.469 1.00 85.94 110 ASN A CA 1
ATOM 848 C C . ASN A 1 110 ? 16.931 -11.195 -15.126 1.00 85.94 110 ASN A C 1
ATOM 850 O O . ASN A 1 110 ? 17.950 -11.671 -15.629 1.00 85.94 110 ASN A O 1
ATOM 854 N N . GLU A 1 111 ? 16.966 -10.117 -14.344 1.00 81.44 111 GLU A N 1
ATOM 855 C CA . GLU A 1 111 ? 18.212 -9.530 -13.851 1.00 81.44 111 GLU A CA 1
ATOM 856 C C . GLU A 1 111 ? 18.679 -10.275 -12.588 1.00 81.44 111 GLU A C 1
ATOM 858 O O . GLU A 1 111 ? 17.839 -10.820 -11.865 1.00 81.44 111 GLU A O 1
ATOM 863 N N . PRO A 1 112 ? 20.000 -10.391 -12.361 1.00 58.81 112 PRO A N 1
ATOM 864 C CA . PRO A 1 112 ? 20.545 -11.115 -11.213 1.00 58.81 112 PRO A CA 1
ATOM 865 C C . PRO A 1 112 ? 20.174 -10.489 -9.859 1.00 58.81 112 PRO A C 1
ATOM 867 O O . PRO A 1 112 ? 20.120 -9.243 -9.756 1.00 58.81 112 PRO A O 1
#

Nearest PDB structures (foldseek):
  2js9-assembly1_A  TM=4.133E-01  e=7.865E+00  Caenorhabditis elegans

Mean predicted aligned error: 3.25 Å

Sequence (112 aa):
MHDIGIVQAERKYGSAAGHLQEVEGPPVAGPILDKHVKDPSAVQHVLDIIAHHHNGCYDSKEFHILRDADMIVNIAEEMGHCGREKLGRVIDKSMVTAEGRRLAAQRYLNEP

Secondary structure (DSSP, 8-state):
-GGGGHHHHHHHHS---HHHHHHHHHHHHHHHHHHH---HHHHHHHHHHHHHTTT-----HHHHHHHHHHHHHHHHHHHTTS-HHHHHHHHHHH--SHHHHHHHHHHHH---

pLDDT: mean 94.67, std 5.66, range [58.81, 98.56]

Solvent-accessible surface area (backbone atoms only — not comparable to full-atom values): 6241 Å² total; per-residue (Å²): 114,52,72,62,2,34,67,53,14,33,73,77,69,76,39,67,50,54,75,42,15,22,66,37,10,34,78,62,45,47,72,54,38,68,74,75,49,88,50,65,67,60,47,50,52,52,36,52,42,18,46,23,70,74,79,61,80,60,92,47,73,68,46,41,52,49,52,21,55,52,49,53,57,46,44,53,77,79,44,60,87,51,57,64,72,60,48,50,55,48,46,68,71,66,36,73,42,73,65,42,35,49,53,44,37,34,74,72,63,72,42,133